Protein 4YME (pdb70)

Nearest PDB structures (foldseek):
  4yme-assembly1_A  TM=1.004E+00  e=1.036E-30  Caulobacter vibrioides CB15
  4urs-assembly1_A  TM=9.314E-01  e=4.451E-15  Thermotoga maritima
  4urq-assembly1_Z  TM=9.044E-01  e=1.896E-12  Thermotoga maritima
  7e6g-assembly1_B  TM=8.747E-01  e=1.556E-12  Pseudomonas aeruginosa
  6zxc-assembly2_D  TM=8.653E-01  e=1.121E-11  Leptospira biflexa serovar Patoc strain 'Patoc 1 (Paris)'

CATH classification: 3.30.70.270

Secondary structure (DSSP, 8-state):
--B-TTTSSB-HHHH--HHHHHHHHHHH--EEEEEEEEETTHHHHHHHH-HHHHHHHHHHHHHHHHHH--TTSEEEEEETTEEEEEEEE-S-HHHHHHHHHHHHH---S-EEETTEEE--EEEEEEETTTT-SSTTT------HHHHHHH-

Solvent-accessible surface area: 7614 Å² total

Sequence (151 aa):
AEHDGLTGLLNRNNSLQRRLAAAIDRVEASGESSLAVICCIDLDHFKEEANDQQHGHLAGDALLVETARRLQSAVQAPSFAARLGGDEEFIVVQIAGGDQPAVAAELAGRLIEELAAPVVPFDGQELAGSSLGVSSLYPDDGRTAEALANNADALYRRAKEESG

Radius of gyration: 15.35 Å; Cα contacts (8 Å, |Δi|>4): 273; chains: 1; bounding box: 29×48×30 Å

InterPro domains:
  IPR000014 PAS domain [PF13188] (254-312)
  IPR000014 PAS domain [SM00091] (254-320)
  IPR000014 PAS domain [TIGR00229] (257-367)
  IPR000014 PAS domain [cd00130] (263-358)
  IPR000160 GGDEF domain [PF00990] (372-528)
  IPR000160 GGDEF domain [PS50887] (402-536)
  IPR000160 GGDEF domain [SM00267] (361-534)
  IPR000160 GGDEF domain [TIGR00254] (371-532)
  IPR000160 GGDEF domain [cd01949] (374-532)
  IPR001633 EAL domain [PF00563] (550-781)
  IPR001633 EAL domain [PS50883] (545-795)
  IPR001633 EAL domain [SM00052] (544-786)
  IPR001633 EAL domain [cd01948] (550-786)
  IPR005330 MHYT domain [PF03707] (65-123)
  IPR005330 MHYT domain [PF03707] (127-185)
  IPR005330 MHYT domain [PS50924] (19-206)
  IPR029787 Nucleotide cyclase [SSF55073] (377-535)
  IPR035919 EAL domain superfamily [G3DSA:3.20.20.450] (544-797)
  IPR035919 EAL domain superfamily [SSF141868] (550-791)
  IPR035965 PAS domain superfamily [SSF55785] (254-340)

B-factor: mean 26.81, std 10.65, range [13.57, 74.79]

Foldseek 3Di:
DQADVLARFGEPVNLLLLQVVLVVCVVVVWWKKKKKKFFPCLVVQCVPPNPVRSSQLQNVLSVVCVVQADPPKGKYDHDRRIIMIMDTGHDDRVVVVVVVVVVSQCSQDWGDDPNDTDGTMFMFMDIPPVQHSHSVSSVSRVVRVVRVVVD

Structure (mmCIF, N/CA/C/O backbone):
data_4YME
#
_entry.id   4YME
#
_cell.length_a   37.429
_cell.length_b   49.416
_cell.length_c   82.905
_cell.angle_alpha   90.000
_cell.angle_beta   90.000
_cell.angle_gamma   90.000
#
_symmetry.space_group_name_H-M   'P 21 21 21'
#
loop_
_entity.id
_entity.type
_entity.pdbx_description
1 polymer 'sensory box/GGDEF family protein'
2 water water
#
loop_
_atom_site.group_PDB
_atom_site.id
_atom_site.type_symbol
_atom_site.label_atom_id
_atom_site.label_alt_id
_atom_site.label_comp_id
_atom_site.label_asym_id
_atom_site.label_entity_id
_atom_site.label_seq_id
_atom_site.pdbx_PDB_ins_code
_atom_site.Cartn_x
_atom_site.Cartn_y
_atom_site.Cartn_z
_atom_site.occupancy
_atom_site.B_iso_or_equiv
_atom_site.auth_seq_id
_atom_site.auth_comp_id
_atom_site.auth_asym_id
_atom_site.auth_atom_id
_atom_site.pdbx_PDB_model_num
ATOM 1 N N . ALA A 1 2 ? 7.268 12.476 20.966 1.00 40.37 372 ALA A N 1
ATOM 2 C CA . ALA A 1 2 ? 6.627 13.544 20.129 1.00 37.36 372 ALA A CA 1
ATOM 3 C C . ALA A 1 2 ? 7.638 14.527 19.532 1.00 31.59 372 ALA A C 1
ATOM 4 O O . ALA A 1 2 ? 7.402 15.066 18.440 1.00 33.37 372 ALA A O 1
ATOM 6 N N . GLU A 1 3 ? 8.668 14.883 20.290 1.00 28.80 373 GLU A N 1
ATOM 7 C CA . GLU A 1 3 ? 9.630 15.883 19.779 1.00 27.96 373 GLU A CA 1
ATOM 8 C C . GLU A 1 3 ? 10.955 15.313 19.414 1.00 23.13 373 GLU A C 1
ATOM 9 O O . GLU A 1 3 ? 11.739 16.017 18.822 1.00 25.00 373 GLU A O 1
ATOM 15 N N . HIS A 1 4 ? 11.184 14.033 19.694 1.00 21.04 374 HIS A N 1
ATOM 16 C CA . HIS A 1 4 ? 12.431 13.385 19.304 1.00 19.99 374 HIS A CA 1
ATOM 17 C C . HIS A 1 4 ? 12.248 12.255 18.328 1.00 18.76 374 HIS A C 1
ATOM 18 O O . HIS A 1 4 ? 11.287 11.534 18.365 1.00 20.76 374 HIS A O 1
ATOM 25 N N . ASP A 1 5 ? 13.246 12.074 17.491 1.00 16.24 375 ASP A N 1
ATOM 26 C CA . ASP A 1 5 ? 13.376 10.901 16.656 1.00 16.28 375 ASP A CA 1
ATOM 27 C C . ASP A 1 5 ? 13.673 9.750 17.592 1.00 17.09 375 ASP A C 1
ATOM 28 O O . ASP A 1 5 ? 14.695 9.744 18.296 1.00 17.87 375 ASP A O 1
ATOM 33 N N . GLY A 1 6 ? 12.813 8.745 17.570 1.00 18.20 376 GLY A N 1
ATOM 34 C CA . GLY A 1 6 ? 13.011 7.595 18.490 1.00 18.40 376 GLY A CA 1
ATOM 35 C C . GLY A 1 6 ? 14.325 6.878 18.278 1.00 17.37 376 GLY A C 1
ATOM 36 O O . GLY A 1 6 ? 15.026 6.495 19.235 1.00 17.44 376 GLY A O 1
ATOM 37 N N . LEU A 1 7 ? 14.682 6.615 17.009 1.00 17.11 377 LEU A N 1
ATOM 38 C CA . LEU A 1 7 ? 15.850 5.835 16.751 1.00 16.75 377 LEU A CA 1
ATOM 39 C C . LEU A 1 7 ? 17.096 6.496 17.306 1.00 16.25 377 LEU A C 1
ATOM 40 O O . LEU A 1 7 ? 17.888 5.818 17.890 1.00 16.41 377 LEU A O 1
ATOM 45 N N . THR A 1 8 ? 17.240 7.807 17.159 1.00 15.84 378 THR A N 1
ATOM 46 C CA . THR A 1 8 ? 18.504 8.505 17.425 1.00 15.42 378 THR A CA 1
ATOM 47 C C . THR A 1 8 ? 18.481 9.524 18.582 1.00 15.09 378 THR A C 1
ATOM 48 O O . THR A 1 8 ? 19.521 9.823 19.142 1.00 17.05 378 THR A O 1
ATOM 52 N N . GLY A 1 9 ? 17.305 9.961 19.009 1.00 15.23 379 GLY A N 1
ATOM 53 C CA . GLY A 1 9 ? 17.235 10.998 20.014 1.00 15.73 379 GLY A CA 1
ATOM 54 C C . GLY A 1 9 ? 17.465 12.426 19.555 1.00 15.13 379 GLY A C 1
ATOM 55 O O . GLY A 1 9 ? 17.404 13.372 20.373 1.00 16.12 379 GLY A O 1
ATOM 56 N N . LEU A 1 10 ? 17.730 12.603 18.274 1.00 14.57 380 LEU A N 1
ATOM 57 C CA . LEU A 1 10 ? 17.755 13.953 17.695 1.00 14.55 380 LEU A CA 1
ATOM 58 C C . LEU A 1 10 ? 16.322 14.449 17.582 1.00 14.69 380 LEU A C 1
ATOM 59 O O . LEU A 1 10 ? 15.370 13.770 17.913 1.00 15.80 380 LEU A O 1
ATOM 64 N N . LEU A 1 11 ? 16.166 15.709 17.166 1.00 14.80 381 LEU A N 1
ATOM 65 C CA . LEU A 1 11 ? 14.859 16.195 16.873 1.00 15.07 381 LEU A CA 1
ATOM 66 C C . LEU A 1 11 ? 14.245 15.430 15.706 1.00 15.67 381 LEU A C 1
ATOM 67 O O . LEU A 1 11 ? 14.951 14.815 14.901 1.00 16.35 381 LEU A O 1
ATOM 72 N N . ASN A 1 12 ? 12.930 15.447 15.625 1.00 16.80 382 ASN A N 1
ATOM 73 C CA . ASN A 1 12 ? 12.239 14.916 14.466 1.00 18.27 382 ASN A CA 1
ATOM 74 C C . ASN A 1 12 ? 11.800 16.061 13.535 1.00 18.15 382 ASN A C 1
ATOM 75 O O . ASN A 1 12 ? 12.095 17.229 13.769 1.00 18.52 382 ASN A O 1
ATOM 80 N N . ARG A 1 13 ? 11.166 15.714 12.418 1.00 19.54 383 ARG A N 1
ATOM 81 C CA . ARG A 1 13 ? 10.710 16.731 11.458 1.00 22.52 383 ARG A CA 1
ATOM 82 C C . ARG A 1 13 ? 9.853 17.815 12.109 1.00 22.42 383 ARG A C 1
ATOM 83 O O . ARG A 1 13 ? 10.044 19.021 11.791 1.00 21.80 383 ARG A O 1
ATOM 91 N N . ASN A 1 14 ? 8.889 17.400 12.942 1.00 23.92 384 ASN A N 1
ATOM 92 C CA A ASN A 1 14 ? 7.944 18.319 13.659 0.50 25.66 384 ASN A CA 1
ATOM 93 C CA B ASN A 1 14 ? 7.973 18.375 13.533 0.50 25.64 384 ASN A CA 1
ATOM 94 C C . ASN A 1 14 ? 8.710 19.346 14.465 1.00 24.81 384 ASN A C 1
ATOM 95 O O . ASN A 1 14 ? 8.496 20.572 14.358 1.00 22.62 384 ASN A O 1
ATOM 104 N N . SER A 1 15 ? 9.591 18.850 15.343 1.00 22.94 385 SER A N 1
ATOM 105 C CA . SER A 1 15 ? 10.287 19.763 16.267 1.00 21.08 385 SER A CA 1
ATOM 106 C C . SER A 1 15 ? 11.333 20.573 15.541 1.00 19.14 385 SER A C 1
ATOM 107 O O . SER A 1 15 ? 11.515 21.721 15.856 1.00 18.95 385 SER A O 1
ATOM 110 N N . LEU A 1 16 ? 11.956 20.017 14.508 1.00 18.68 386 LEU A N 1
ATOM 111 C CA . LEU A 1 16 ? 12.821 20.809 13.657 1.00 18.52 386 LEU A CA 1
ATOM 112 C C . LEU A 1 16 ? 12.124 22.027 13.069 1.00 17.45 386 LEU A C 1
ATOM 113 O O . LEU A 1 16 ? 12.606 23.164 13.143 1.00 16.09 386 LEU A O 1
ATOM 118 N N . GLN A 1 17 ? 10.970 21.786 12.465 1.00 19.22 387 GLN A N 1
ATOM 119 C CA . GLN A 1 17 ? 10.252 22.885 11.802 1.00 21.21 387 GLN A CA 1
ATOM 120 C C . GLN A 1 17 ? 9.873 23.950 12.837 1.00 20.12 387 GLN A C 1
ATOM 121 O O . GLN A 1 17 ? 10.035 25.157 12.582 1.00 19.80 387 GLN A O 1
ATOM 135 N N . ARG A 1 19 ? 11.299 24.671 15.802 1.00 18.85 389 ARG A N 1
ATOM 136 C CA A ARG A 1 19 ? 12.480 25.353 16.327 0.50 18.43 389 ARG A CA 1
ATOM 137 C CA B ARG A 1 19 ? 12.481 25.356 16.318 0.50 18.96 389 ARG A CA 1
ATOM 138 C C . ARG A 1 19 ? 13.145 26.241 15.268 1.00 16.83 389 ARG A C 1
ATOM 139 O O . ARG A 1 19 ? 13.647 27.303 15.593 1.00 16.60 389 ARG A O 1
ATOM 154 N N . LEU A 1 20 ? 13.091 25.817 14.004 1.00 16.20 390 LEU A N 1
ATOM 155 C CA . LEU A 1 20 ? 13.638 26.621 12.896 1.00 16.03 390 LEU A CA 1
ATOM 156 C C . LEU A 1 20 ? 12.793 27.880 12.706 1.00 15.62 390 LEU A C 1
ATOM 157 O O . LEU A 1 20 ? 13.306 28.973 12.548 1.00 16.87 390 LEU A O 1
ATOM 162 N N . ALA A 1 21 ? 11.462 27.725 12.764 1.00 16.18 391 ALA A N 1
ATOM 163 C CA . ALA A 1 21 ? 10.592 28.912 12.638 1.00 17.16 391 ALA A CA 1
ATOM 164 C C . ALA A 1 21 ? 10.885 29.902 13.762 1.00 16.13 391 ALA A C 1
ATOM 165 O O . ALA A 1 21 ? 10.958 31.136 13.506 1.00 17.45 391 ALA A O 1
ATOM 167 N N . ALA A 1 22 ? 11.064 29.388 14.980 1.00 16.39 392 ALA A N 1
ATOM 168 C CA . ALA A 1 22 ? 11.363 30.290 16.131 1.00 17.05 392 ALA A CA 1
ATOM 169 C C . ALA A 1 22 ? 12.725 30.958 15.957 1.00 16.53 392 ALA A C 1
ATOM 170 O O . ALA A 1 22 ? 12.916 32.138 16.287 1.00 17.48 392 ALA A O 1
ATOM 172 N N . ALA A 1 23 ? 13.691 30.210 15.421 1.00 16.30 393 ALA A N 1
ATOM 173 C CA . ALA A 1 23 ? 15.048 30.715 15.205 1.00 16.24 393 ALA A CA 1
ATOM 174 C C . ALA A 1 23 ? 15.034 31.864 14.215 1.00 16.99 393 ALA A C 1
ATOM 175 O O . ALA A 1 23 ? 15.784 32.817 14.383 1.00 16.98 393 ALA A O 1
ATOM 177 N N . ILE A 1 24 ? 14.204 31.787 13.181 1.00 17.41 394 ILE A N 1
ATOM 178 C CA . ILE A 1 24 ? 14.097 32.879 12.221 1.00 18.14 394 ILE A CA 1
ATOM 179 C C . ILE A 1 24 ? 13.697 34.171 12.959 1.00 18.44 394 ILE A C 1
ATOM 180 O O . ILE A 1 24 ? 14.278 35.220 12.733 1.00 19.29 394 ILE A O 1
ATOM 185 N N . ASP A 1 25 ? 12.677 34.092 13.822 1.00 18.68 395 ASP A N 1
ATOM 186 C CA . ASP A 1 25 ? 12.257 35.283 14.554 1.00 19.43 395 ASP A CA 1
ATOM 187 C C . ASP A 1 25 ? 13.392 35.812 15.457 1.00 18.33 395 ASP A C 1
ATOM 188 O O . ASP A 1 25 ? 13.581 37.022 15.579 1.00 19.08 395 ASP A O 1
ATOM 193 N N . ARG A 1 26 ? 14.115 34.903 16.101 1.00 17.58 396 ARG A N 1
ATOM 194 C CA . ARG A 1 26 ? 15.244 35.281 16.920 1.00 16.77 396 ARG A CA 1
ATOM 195 C C . ARG A 1 26 ? 16.317 36.069 16.146 1.00 17.36 396 ARG A C 1
ATOM 196 O O . ARG A 1 26 ? 16.729 37.163 16.563 1.00 17.39 396 ARG A O 1
ATOM 204 N N . VAL A 1 27 ? 16.708 35.550 14.989 1.00 17.67 397 VAL A N 1
ATOM 205 C CA . VAL A 1 27 ? 17.836 36.119 14.299 1.00 18.45 397 VAL A CA 1
ATOM 206 C C . VAL A 1 27 ? 17.398 37.391 13.546 1.00 18.78 397 VAL A C 1
ATOM 207 O O . VAL A 1 27 ? 18.197 38.289 13.350 1.00 19.43 397 VAL A O 1
ATOM 211 N N . GLU A 1 28 ? 16.141 37.458 13.123 1.00 20.29 398 GLU A N 1
ATOM 212 C CA . GLU A 1 28 ? 15.645 38.671 12.468 1.00 23.25 398 GLU A CA 1
ATOM 213 C C . GLU A 1 28 ? 15.809 39.848 13.443 1.00 23.46 398 GLU A C 1
ATOM 214 O O . GLU A 1 28 ? 16.206 40.958 13.020 1.00 25.17 398 GLU A O 1
ATOM 220 N N . ALA A 1 29 ? 15.561 39.603 14.742 1.00 23.07 399 ALA A N 1
ATOM 221 C CA . ALA A 1 29 ? 15.727 40.624 15.791 1.00 24.27 399 ALA A CA 1
ATOM 222 C C . ALA A 1 29 ? 17.158 40.810 16.238 1.00 23.99 399 ALA A C 1
ATOM 223 O O . ALA A 1 29 ? 17.565 41.947 16.570 1.00 27.23 399 ALA A O 1
ATOM 225 N N . SER A 1 30 ? 17.919 39.729 16.401 1.00 20.88 400 SER A N 1
ATOM 226 C CA . SER A 1 30 ? 19.240 39.791 16.987 1.00 20.96 400 SER A CA 1
ATOM 227 C C . SER A 1 30 ? 20.335 40.133 16.012 1.00 21.02 400 SER A C 1
ATOM 228 O O . SER A 1 30 ? 21.380 40.608 16.421 1.00 23.58 400 SER A O 1
ATOM 231 N N . GLY A 1 31 ? 20.156 39.775 14.733 1.00 21.26 401 GLY A N 1
ATOM 232 C CA . GLY A 1 31 ? 21.231 39.945 13.741 1.00 22.04 401 GLY A CA 1
ATOM 233 C C . GLY A 1 31 ? 22.224 38.802 13.659 1.00 22.43 401 GLY A C 1
ATOM 234 O O . GLY A 1 31 ? 23.198 38.854 12.889 1.00 22.73 401 GLY A O 1
ATOM 235 N N . GLU A 1 32 ? 21.967 37.736 14.422 1.00 20.19 402 GLU A N 1
ATOM 236 C CA . GLU A 1 32 ? 22.752 36.502 14.290 1.00 19.49 402 GLU A CA 1
ATOM 237 C C . GLU A 1 32 ? 22.550 35.865 12.901 1.00 19.49 402 GLU A C 1
ATOM 238 O O . GLU A 1 32 ? 21.578 36.156 12.237 1.00 20.29 402 GLU A O 1
ATOM 244 N N . SER A 1 33 ? 23.514 35.035 12.549 1.00 20.12 403 SER A N 1
ATOM 245 C CA A SER A 1 33 ? 23.379 34.276 11.305 0.70 20.62 403 SER A CA 1
ATOM 246 C CA B SER A 1 33 ? 23.502 34.215 11.340 0.30 19.67 403 SER A CA 1
ATOM 247 C C . SER A 1 33 ? 22.638 32.971 11.555 1.00 19.56 403 SER A C 1
ATOM 248 O O . SER A 1 33 ? 22.719 32.391 12.639 1.00 19.09 403 SER A O 1
ATOM 253 N N . LEU A 1 34 ? 21.896 32.560 10.548 1.00 18.85 404 LEU A N 1
ATOM 254 C CA . LEU A 1 34 ? 21.139 31.325 10.582 1.00 17.94 404 LEU A CA 1
ATOM 255 C C . LEU A 1 34 ? 21.353 30.574 9.268 1.00 16.71 404 LEU A C 1
ATOM 256 O O . LEU A 1 34 ? 21.150 31.142 8.192 1.00 17.31 404 LEU A O 1
ATOM 261 N N . ALA A 1 35 ? 21.744 29.318 9.381 1.00 16.79 405 ALA A N 1
ATOM 262 C CA . ALA A 1 35 ? 21.994 28.419 8.226 1.00 16.12 405 ALA A CA 1
ATOM 263 C C . ALA A 1 35 ? 21.343 27.081 8.456 1.00 15.63 405 ALA A C 1
ATOM 264 O O . ALA A 1 35 ? 21.238 26.620 9.630 1.00 15.88 405 ALA A O 1
ATOM 266 N N . VAL A 1 36 ? 20.888 26.466 7.379 1.00 15.34 406 VAL A N 1
ATOM 267 C CA . VAL A 1 36 ? 20.296 25.122 7.419 1.00 15.39 406 VAL A CA 1
ATOM 268 C C . VAL A 1 36 ? 21.155 24.236 6.559 1.00 15.44 406 VAL A C 1
ATOM 269 O O . VAL A 1 36 ? 21.353 24.517 5.376 1.00 15.89 406 VAL A O 1
ATOM 273 N N . ILE A 1 37 ? 21.572 23.117 7.127 1.00 15.48 407 ILE A N 1
ATOM 274 C CA . ILE A 1 37 ? 22.465 22.175 6.511 1.00 15.82 407 ILE A CA 1
ATOM 275 C C . ILE A 1 37 ? 21.772 20.853 6.397 1.00 16.17 407 ILE A C 1
ATOM 276 O O . ILE A 1 37 ? 21.422 20.262 7.421 1.00 16.15 407 ILE A O 1
ATOM 281 N N . CYS A 1 38 ? 21.576 20.380 5.179 1.00 16.27 408 CYS A N 1
ATOM 282 C CA A CYS A 1 38 ? 20.999 19.070 4.927 0.50 17.70 408 CYS A CA 1
ATOM 283 C CA B CYS A 1 38 ? 21.021 19.045 4.931 0.50 17.32 408 CYS A CA 1
ATOM 284 C C . CYS A 1 38 ? 22.108 18.062 4.619 1.00 17.35 408 CYS A C 1
ATOM 285 O O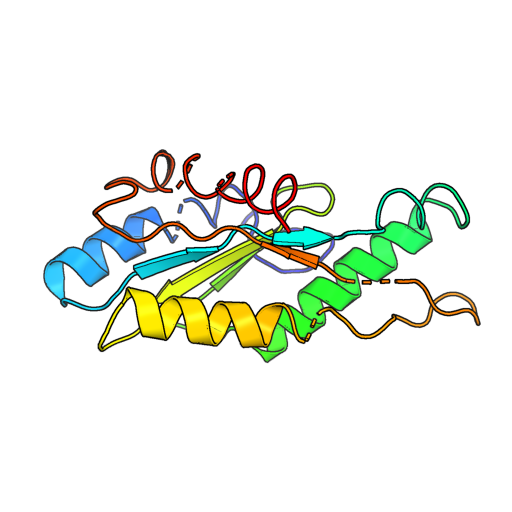 . CYS A 1 38 ? 22.985 18.338 3.810 1.00 18.31 408 CYS A O 1
ATOM 290 N N . ILE A 1 39 ? 22.063 16.901 5.268 1.00 15.65 409 ILE A N 1
ATOM 291 C CA . ILE A 1 39 ? 23.155 15.941 5.230 1.00 17.23 409 ILE A CA 1
ATOM 292 C C . ILE A 1 39 ? 22.625 14.579 4.893 1.00 17.79 409 ILE A C 1
ATOM 293 O O . ILE A 1 39 ? 21.556 14.201 5.378 1.00 17.22 409 ILE A O 1
ATOM 298 N N . ASP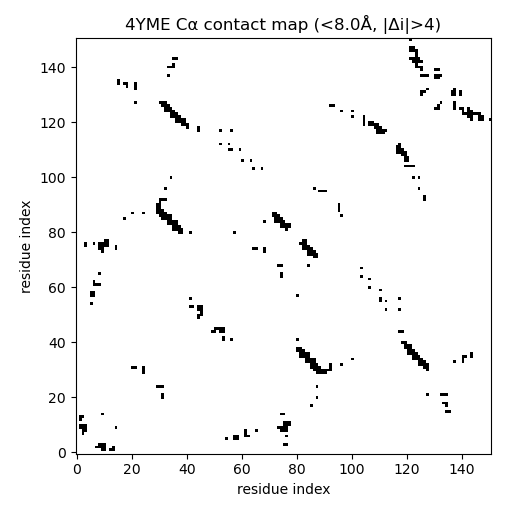 A 1 40 ? 23.331 13.834 4.049 1.00 18.15 410 ASP A N 1
ATOM 299 C CA . ASP A 1 40 ? 22.953 12.441 3.895 1.00 20.28 410 ASP A CA 1
ATOM 300 C C . ASP A 1 40 ? 24.174 11.577 3.825 1.00 19.29 410 ASP A C 1
ATOM 301 O O . ASP A 1 40 ? 25.266 12.096 3.750 1.00 21.35 410 ASP A O 1
ATOM 306 N N . LEU A 1 41 ? 23.995 10.281 3.993 1.00 17.81 411 LEU A N 1
ATOM 307 C CA . LEU A 1 41 ? 25.117 9.361 4.104 1.00 18.27 411 LEU A CA 1
ATOM 308 C C . LEU A 1 41 ? 25.380 8.689 2.750 1.00 19.23 411 LEU A C 1
ATOM 309 O O . LEU A 1 41 ? 24.471 8.191 2.091 1.00 21.92 411 LEU A O 1
ATOM 314 N N . ASP A 1 42 ? 26.654 8.601 2.409 1.00 19.51 412 ASP A N 1
ATOM 315 C CA . ASP A 1 42 ? 27.058 8.105 1.076 1.00 20.71 412 ASP A CA 1
ATOM 316 C C . ASP A 1 42 ? 26.798 6.625 0.903 1.00 20.43 412 ASP A C 1
ATOM 317 O O . ASP A 1 42 ? 26.531 6.164 -0.231 1.00 21.32 412 ASP A O 1
ATOM 322 N N . HIS A 1 43 ? 26.869 5.852 1.982 1.00 19.96 413 HIS A N 1
ATOM 323 C CA . HIS A 1 43 ? 26.842 4.376 1.858 1.00 19.99 413 HIS A CA 1
ATOM 324 C C . HIS A 1 43 ? 25.848 3.693 2.779 1.00 20.09 413 HIS A C 1
ATOM 325 O O . HIS A 1 43 ? 26.003 2.530 3.169 1.00 19.59 413 HIS A O 1
ATOM 332 N N . PHE A 1 44 ? 24.758 4.372 3.064 1.00 19.97 414 PHE A N 1
ATOM 333 C CA . PHE A 1 44 ? 23.655 3.811 3.833 1.00 19.82 414 PHE A CA 1
ATOM 334 C C . PHE A 1 44 ? 22.952 2.661 3.135 1.00 20.88 414 PHE A C 1
ATOM 335 O O . PHE A 1 44 ? 22.775 1.607 3.715 1.00 20.16 414 PHE A O 1
ATOM 343 N N . LYS A 1 45 ? 22.676 2.845 1.842 1.00 22.76 415 LYS A N 1
ATOM 344 C CA . LYS A 1 45 ? 21.996 1.777 1.072 1.00 25.50 415 LYS A CA 1
ATOM 345 C C . LYS A 1 45 ? 22.861 0.528 1.017 1.00 24.58 415 LYS A C 1
ATOM 346 O O . LYS A 1 45 ? 22.383 -0.556 1.266 1.00 23.98 415 LYS A O 1
ATOM 352 N N . GLU A 1 46 ? 24.141 0.713 0.748 1.00 25.42 416 GLU A N 1
ATOM 353 C CA A GLU A 1 46 ? 25.029 -0.427 0.652 0.50 25.34 416 GLU A CA 1
ATOM 354 C CA B GLU A 1 46 ? 25.123 -0.378 0.689 0.50 26.51 416 GLU A CA 1
ATOM 355 C C . GLU A 1 46 ? 25.159 -1.140 2.011 1.00 25.54 416 GLU A C 1
ATOM 356 O O . GLU A 1 46 ? 25.220 -2.364 2.064 1.00 25.97 416 GLU A O 1
ATOM 367 N N . ALA A 1 47 ? 25.151 -0.417 3.136 1.00 22.38 417 ALA A N 1
ATOM 368 C CA . ALA A 1 47 ? 25.176 -1.086 4.466 1.00 23.04 417 ALA A CA 1
ATOM 369 C C . ALA A 1 47 ? 23.950 -1.964 4.664 1.00 24.09 417 ALA A C 1
ATOM 370 O O . ALA A 1 47 ? 24.017 -3.124 5.086 1.00 25.47 417 ALA A O 1
ATOM 372 N N . ASN A 1 48 ? 22.795 -1.429 4.304 1.00 23.88 418 ASN A N 1
ATOM 373 C CA . ASN A 1 48 ? 21.576 -2.211 4.413 1.00 24.74 418 ASN A CA 1
ATOM 374 C C . ASN A 1 48 ? 21.571 -3.438 3.467 1.00 25.77 418 ASN A C 1
ATOM 375 O O . ASN A 1 48 ? 21.181 -4.523 3.870 1.00 27.09 418 ASN A O 1
ATOM 380 N N . ASP A 1 49 ? 22.042 -3.203 2.251 1.00 27.18 419 ASP A N 1
ATOM 381 C CA . ASP A 1 49 ? 22.087 -4.244 1.202 1.00 30.51 419 ASP A CA 1
ATOM 382 C C . ASP A 1 49 ? 23.006 -5.368 1.560 1.00 33.55 419 ASP A C 1
ATOM 383 O O . ASP A 1 49 ? 22.655 -6.560 1.349 1.00 33.76 419 ASP A O 1
ATOM 388 N N . GLN A 1 50 ? 24.175 -5.019 2.084 1.00 33.22 420 GLN A N 1
ATOM 389 C CA A GLN A 1 50 ? 25.267 -5.984 2.300 0.50 36.37 420 GLN A CA 1
ATOM 390 C CA B GLN A 1 50 ? 25.238 -5.977 2.256 0.50 35.63 420 GLN A CA 1
ATOM 391 C C . GLN A 1 50 ? 25.201 -6.632 3.655 1.00 38.77 420 GLN A C 1
ATOM 392 O O . GLN A 1 50 ? 25.536 -7.811 3.789 1.00 41.69 420 GLN A O 1
ATOM 403 N N . HIS A 1 51 ? 24.706 -5.904 4.674 1.00 39.88 421 HIS A N 1
ATOM 404 C CA . HIS A 1 51 ? 24.690 -6.388 6.065 1.00 41.19 421 HIS A CA 1
ATOM 405 C C . HIS A 1 51 ? 23.351 -6.318 6.809 1.00 41.24 421 HIS A C 1
ATOM 406 O O . HIS A 1 51 ? 23.361 -6.515 8.021 1.00 46.20 421 HIS A O 1
ATOM 413 N N . GLY A 1 52 ? 22.233 -6.039 6.122 1.00 37.62 422 GLY A N 1
ATOM 414 C CA . GLY A 1 52 ? 20.887 -6.001 6.703 1.00 35.26 422 GLY A CA 1
ATOM 415 C C . GLY A 1 52 ? 20.525 -4.645 7.354 1.00 33.10 422 GLY A C 1
ATOM 416 O O . GLY A 1 52 ? 21.423 -3.828 7.595 1.00 31.34 422 GLY A O 1
ATOM 417 N N . HIS A 1 53 ? 19.244 -4.470 7.685 1.00 33.21 423 HIS A N 1
ATOM 418 C CA . HIS A 1 53 ? 18.676 -3.205 8.204 1.00 33.79 423 HIS A CA 1
ATOM 419 C C . HIS A 1 53 ? 19.342 -2.695 9.496 1.00 28.72 423 HIS A C 1
ATOM 420 O O . HIS A 1 53 ? 19.474 -1.463 9.688 1.00 25.16 423 HIS A O 1
ATOM 427 N N . LEU A 1 54 ? 19.788 -3.602 10.349 1.00 26.96 424 LEU A N 1
ATOM 428 C CA . LEU A 1 54 ? 20.451 -3.256 11.601 1.00 25.23 424 LEU A CA 1
ATOM 429 C C . LEU A 1 54 ? 21.800 -2.557 11.343 1.00 22.98 424 LEU A C 1
ATOM 430 O O . LEU A 1 54 ? 22.254 -1.754 12.177 1.00 21.89 424 LEU A O 1
ATOM 435 N N . ALA A 1 55 ? 22.418 -2.811 10.191 1.00 22.31 425 ALA A N 1
ATOM 436 C CA . ALA A 1 55 ? 23.672 -2.114 9.844 1.00 21.74 425 ALA A CA 1
ATOM 437 C C . ALA A 1 55 ? 23.388 -0.647 9.518 1.00 20.98 425 ALA A C 1
ATOM 438 O O . ALA A 1 55 ? 24.114 0.248 9.992 1.00 19.43 425 ALA A O 1
ATOM 440 N N . GLY A 1 56 ? 22.410 -0.423 8.677 1.00 20.32 426 GLY A N 1
ATOM 441 C CA . GLY A 1 56 ? 22.026 0.975 8.376 1.00 20.06 426 GLY A CA 1
ATOM 442 C C . GLY A 1 56 ? 21.614 1.697 9.646 1.00 20.59 426 GLY A C 1
ATOM 443 O O . GLY A 1 56 ? 22.011 2.867 9.865 1.00 19.46 426 GLY A O 1
ATOM 444 N N . ASP A 1 57 ? 20.910 1.027 10.542 1.00 20.32 427 ASP A N 1
ATOM 445 C CA . ASP A 1 57 ? 20.546 1.644 11.832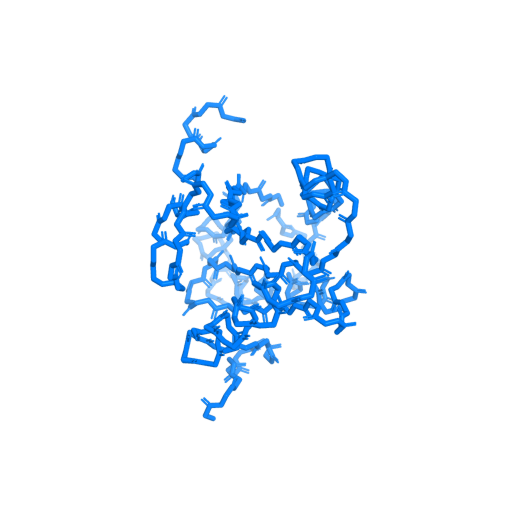 1.00 20.81 427 ASP A CA 1
ATOM 446 C C . ASP A 1 57 ? 21.750 2.062 12.662 1.00 20.04 427 ASP A C 1
ATOM 447 O O . ASP A 1 57 ? 21.758 3.131 13.273 1.00 17.72 427 ASP A O 1
ATOM 452 N N . ALA A 1 58 ? 22.779 1.235 12.674 1.00 18.23 428 ALA A N 1
ATOM 453 C CA . ALA A 1 58 ? 23.996 1.502 13.396 1.00 18.15 428 ALA A CA 1
ATOM 454 C C . ALA A 1 58 ? 24.622 2.788 12.809 1.00 17.29 428 ALA A C 1
ATOM 455 O O . ALA A 1 58 ? 25.152 3.584 13.575 1.00 17.12 428 ALA A O 1
ATOM 457 N N . LEU A 1 59 ? 24.548 2.952 11.484 1.00 16.82 429 LEU A N 1
ATOM 458 C CA . LEU A 1 59 ? 25.065 4.171 10.844 1.00 17.07 429 LEU A CA 1
ATOM 459 C C . LEU A 1 59 ? 24.325 5.373 11.365 1.00 15.85 429 LEU A C 1
ATOM 460 O O . LEU A 1 59 ? 24.936 6.420 11.627 1.00 16.20 429 LEU A O 1
ATOM 465 N N . LEU A 1 60 ? 22.998 5.224 11.436 1.00 15.63 430 LEU A N 1
ATOM 466 C CA . LEU A 1 60 ? 22.159 6.363 11.890 1.00 15.32 430 LEU A CA 1
ATOM 467 C C . LEU A 1 60 ? 22.462 6.757 13.318 1.00 14.93 430 LEU A C 1
ATOM 468 O O . LEU A 1 60 ? 22.571 7.934 13.655 1.00 14.13 430 LEU A O 1
ATOM 473 N N . VAL A 1 61 ? 22.591 5.765 14.188 1.00 15.68 431 VAL A N 1
ATOM 474 C CA . VAL A 1 61 ? 22.857 5.975 15.612 1.00 15.67 431 VAL A CA 1
ATOM 475 C C . VAL A 1 61 ? 24.207 6.618 15.817 1.00 15.30 431 VAL A C 1
ATOM 476 O O . VAL A 1 61 ? 24.354 7.562 16.590 1.00 14.94 431 VAL A O 1
ATOM 480 N N . GLU A 1 62 ? 25.198 6.170 15.059 1.00 15.23 432 GLU A N 1
ATOM 481 C CA . GLU A 1 62 ? 26.529 6.752 15.229 1.00 16.03 432 GLU A CA 1
ATOM 482 C C . GLU A 1 62 ? 26.564 8.176 14.636 1.00 15.26 432 GLU A C 1
ATOM 483 O O . GLU A 1 62 ? 27.199 9.045 15.203 1.00 15.24 432 GLU A O 1
ATOM 489 N N . THR A 1 63 ? 25.888 8.409 13.517 1.00 14.72 433 THR A N 1
ATOM 490 C CA . THR A 1 63 ? 25.816 9.770 12.939 1.00 15.03 433 THR A CA 1
ATOM 491 C C . THR A 1 63 ? 25.244 10.698 13.979 1.00 14.97 433 THR A C 1
ATOM 492 O O . THR A 1 63 ? 25.749 11.779 14.186 1.00 15.46 433 THR A O 1
ATOM 496 N N . ALA A 1 64 ? 24.141 10.277 14.613 1.00 14.46 434 ALA A N 1
ATOM 497 C CA . ALA A 1 64 ? 23.500 11.102 15.620 1.00 14.21 434 ALA A CA 1
ATOM 498 C C . ALA A 1 64 ? 24.388 11.366 16.804 1.00 15.10 434 ALA A C 1
ATOM 499 O O . ALA A 1 64 ? 24.402 12.479 17.319 1.00 16.00 434 ALA A O 1
ATOM 501 N N . ARG A 1 65 ? 25.096 10.345 17.263 1.00 15.58 435 ARG A N 1
ATOM 502 C CA . ARG A 1 65 ? 26.046 10.539 18.361 1.00 17.13 435 ARG A CA 1
ATOM 503 C C . ARG A 1 65 ? 27.107 11.588 18.025 1.00 16.88 435 ARG A C 1
ATOM 504 O O . ARG A 1 65 ? 27.370 12.492 18.829 1.00 17.66 435 ARG A O 1
ATOM 512 N N . ARG A 1 66 ? 27.668 11.513 16.807 1.00 16.16 436 ARG A N 1
ATOM 513 C CA . ARG A 1 66 ? 28.639 12.470 16.329 1.00 16.90 436 ARG A CA 1
ATOM 514 C C . ARG A 1 66 ? 28.036 13.872 16.237 1.00 17.97 436 ARG A C 1
ATOM 515 O O . ARG A 1 66 ? 28.614 14.870 16.699 1.00 18.35 436 ARG A O 1
ATOM 523 N N . LEU A 1 67 ? 26.826 13.954 15.720 1.00 17.25 437 LEU A N 1
ATOM 524 C CA . LEU A 1 67 ? 26.148 15.298 15.620 1.00 18.47 437 LEU A CA 1
ATOM 525 C C . LEU A 1 67 ? 25.872 15.867 17.016 1.00 18.79 437 LEU A C 1
ATOM 526 O O . LEU A 1 67 ? 26.116 17.078 17.213 1.00 20.24 437 LEU A O 1
ATOM 531 N N . GLN A 1 68 ? 25.421 15.051 17.968 1.00 19.14 438 GLN A N 1
ATOM 532 C CA . GLN A 1 68 ? 25.186 15.520 19.349 1.00 20.89 438 GLN A CA 1
ATOM 533 C C . GLN A 1 68 ? 26.500 16.036 19.948 1.00 22.53 438 GLN A C 1
ATOM 534 O O . GLN A 1 68 ? 26.470 17.034 20.717 1.00 26.31 438 GLN A O 1
ATOM 540 N N . SER A 1 69 ? 27.625 15.443 19.597 1.00 22.57 439 SER A N 1
ATOM 541 C CA . SER A 1 69 ? 28.911 15.934 20.133 1.00 25.54 439 SER A CA 1
ATOM 542 C C . SER A 1 69 ? 29.249 17.294 19.558 1.00 25.81 439 SER A C 1
ATOM 543 O O . SER A 1 69 ? 29.825 18.101 20.279 1.00 31.66 439 SER A O 1
ATOM 546 N N . ALA A 1 70 ? 28.857 17.595 18.336 1.00 24.21 440 ALA A N 1
ATOM 547 C CA . ALA A 1 70 ? 29.322 18.781 17.612 1.00 25.68 440 ALA A CA 1
ATOM 548 C C . ALA A 1 70 ? 28.349 19.953 17.593 1.00 26.76 440 ALA A C 1
ATOM 549 O O . ALA A 1 70 ? 28.733 21.091 17.243 1.00 30.34 440 ALA A O 1
ATOM 551 N N . VAL A 1 71 ? 27.093 19.690 17.847 1.00 22.16 441 VAL A N 1
ATOM 552 C CA . VAL A 1 71 ? 26.046 20.682 17.652 1.00 23.79 441 VAL A CA 1
ATOM 553 C C . VAL A 1 71 ? 25.500 20.963 19.073 1.00 23.87 441 VAL A C 1
ATOM 554 O O . VAL A 1 71 ? 24.791 20.114 19.645 1.00 25.94 441 VAL A O 1
ATOM 558 N N . GLN A 1 72 ? 25.766 22.173 19.564 1.00 23.51 442 GLN A N 1
ATOM 559 C CA . GLN A 1 72 ? 25.360 22.627 20.904 1.00 26.35 442 GLN A CA 1
ATOM 560 C C . GLN A 1 72 ? 24.351 23.777 20.784 1.00 23.78 442 GLN A C 1
ATOM 561 O O . GLN A 1 72 ? 24.439 24.551 19.857 1.00 21.74 442 GLN A O 1
ATOM 567 N N . ALA A 1 73 ? 23.415 23.862 21.744 1.00 22.44 443 ALA A N 1
ATOM 568 C CA . ALA A 1 73 ? 22.481 25.015 21.793 1.00 22.17 443 ALA A CA 1
ATOM 569 C C . ALA A 1 73 ? 23.284 26.313 21.670 1.00 20.41 443 ALA A C 1
ATOM 570 O O . ALA A 1 73 ? 24.348 26.471 22.291 1.00 21.71 443 ALA A O 1
ATOM 572 N N . PRO A 1 74 ? 22.838 27.249 20.831 1.00 18.99 444 PRO A N 1
ATOM 573 C CA . PRO A 1 74 ? 21.492 27.339 20.266 1.00 18.34 444 PRO A CA 1
ATOM 574 C C . PRO A 1 74 ? 21.265 26.607 18.926 1.00 17.11 444 PRO A C 1
ATOM 575 O O . PRO A 1 74 ? 20.153 26.631 18.389 1.00 17.50 444 PRO A O 1
ATOM 579 N N . SER A 1 75 ? 22.316 25.978 18.411 1.00 17.53 445 SER A N 1
ATOM 580 C CA . SER A 1 75 ? 22.189 25.177 17.191 1.00 16.32 445 SER A CA 1
ATOM 581 C C . SER A 1 75 ? 21.522 23.857 17.576 1.00 17.75 445 SER A C 1
ATOM 582 O O . SER A 1 75 ? 21.474 23.463 18.744 1.00 17.90 445 SER A O 1
ATOM 585 N N . PHE A 1 76 ? 21.023 23.138 16.572 1.00 15.83 446 PHE A N 1
ATOM 586 C CA . PHE A 1 76 ? 20.310 21.891 16.844 1.00 16.23 446 PHE A CA 1
ATOM 587 C C . PHE A 1 76 ? 20.317 20.990 15.620 1.00 15.58 446 PHE A C 1
ATOM 588 O O . PHE A 1 76 ? 20.544 21.428 14.493 1.00 15.69 446 PHE A O 1
ATOM 596 N N . ALA A 1 77 ? 20.038 19.718 15.861 1.00 15.46 447 ALA A N 1
ATOM 597 C CA . ALA A 1 77 ? 20.099 18.655 14.847 1.00 15.69 447 ALA A CA 1
ATOM 598 C C . ALA A 1 77 ? 18.869 17.799 14.902 1.00 15.15 447 ALA A C 1
ATOM 599 O O . ALA A 1 77 ? 18.299 17.554 15.972 1.00 15.37 447 ALA A O 1
ATOM 601 N N . ALA A 1 78 ? 18.490 17.290 13.742 1.00 14.10 448 ALA A N 1
ATOM 602 C CA . ALA A 1 78 ? 17.304 16.471 13.518 1.00 14.75 448 ALA A CA 1
ATOM 603 C C . ALA A 1 78 ? 17.600 15.327 12.557 1.00 14.91 448 ALA A C 1
ATOM 604 O O . ALA A 1 78 ? 18.527 15.465 11.745 1.00 14.72 448 ALA A O 1
ATOM 606 N N . ARG A 1 79 ? 16.864 14.234 12.648 1.00 15.25 449 ARG A N 1
ATOM 607 C CA . ARG A 1 79 ? 16.861 13.230 11.582 1.00 15.52 449 ARG A CA 1
ATOM 608 C C . ARG A 1 79 ? 15.459 13.274 10.981 1.00 18.68 449 ARG A C 1
ATOM 609 O O . ARG A 1 79 ? 14.466 13.222 11.707 1.00 20.23 449 ARG A O 1
ATOM 617 N N . LEU A 1 80 ? 15.365 13.428 9.664 1.00 21.96 450 LEU A N 1
ATOM 618 C CA . LEU A 1 80 ? 14.004 13.488 9.058 1.00 26.92 450 LEU A CA 1
ATOM 619 C C . LEU A 1 80 ? 13.353 12.126 8.926 1.00 30.83 450 LEU A C 1
ATOM 620 O O . LEU A 1 80 ? 12.133 11.982 9.160 1.00 35.23 450 LEU A O 1
ATOM 625 N N . GLY A 1 81 ? 14.181 11.117 8.702 1.00 27.52 451 GLY A N 1
ATOM 626 C CA . GLY A 1 81 ? 13.800 9.880 8.029 1.00 30.49 451 GLY A CA 1
ATOM 627 C C . GLY A 1 81 ? 14.931 9.369 7.140 1.00 27.87 451 GLY A C 1
ATOM 628 O O . GLY A 1 81 ? 15.740 10.112 6.555 1.00 30.74 451 GLY A O 1
ATOM 629 N N . GLY A 1 82 ? 15.020 8.066 7.026 1.00 24.23 452 GLY A N 1
ATOM 630 C CA . GLY A 1 82 ? 16.141 7.474 6.353 1.00 22.70 452 GLY A CA 1
ATOM 631 C C . GLY A 1 82 ? 17.423 7.994 6.930 1.00 21.16 452 GLY A C 1
ATOM 632 O O . GLY A 1 82 ? 17.536 8.161 8.146 1.00 20.44 452 GLY A O 1
ATOM 633 N N . ASP A 1 83 ? 18.357 8.284 6.042 1.00 18.57 453 ASP A N 1
ATOM 634 C CA . ASP A 1 83 ? 19.660 8.833 6.354 1.00 18.07 453 ASP A CA 1
ATOM 635 C C . ASP A 1 83 ? 19.774 10.325 6.069 1.00 17.55 453 ASP A C 1
ATOM 636 O O . ASP A 1 83 ? 20.886 10.816 5.870 1.00 18.15 453 ASP A O 1
ATOM 641 N N . GLU A 1 84 ? 18.670 11.029 6.144 1.00 18.36 454 GLU A N 1
ATOM 642 C CA A GLU A 1 84 ? 18.618 12.467 5.929 0.50 19.09 454 GLU A CA 1
ATOM 643 C CA B GLU A 1 84 ? 18.693 12.483 5.909 0.50 19.25 454 GLU A CA 1
ATOM 644 C C . GLU A 1 84 ? 18.600 13.202 7.267 1.00 17.87 454 GLU A C 1
ATOM 645 O O . GLU A 1 84 ? 17.666 13.029 8.061 1.00 17.89 454 GLU A O 1
ATOM 656 N N . PHE A 1 85 ? 19.629 13.974 7.509 1.00 15.67 455 PHE A N 1
ATOM 657 C CA . PHE A 1 85 ? 19.777 14.740 8.744 1.00 15.32 455 PHE A CA 1
ATOM 658 C C . PHE A 1 85 ? 19.785 16.217 8.421 1.00 15.52 455 PHE A C 1
ATOM 659 O O . PHE A 1 85 ? 20.079 16.632 7.273 1.00 15.11 455 PHE A O 1
ATOM 667 N N . ILE A 1 86 ? 19.437 17.047 9.411 1.00 14.76 456 ILE A N 1
ATOM 668 C CA . ILE A 1 86 ? 19.480 18.483 9.265 1.00 15.81 456 ILE A CA 1
ATOM 669 C C . ILE A 1 86 ? 20.171 19.061 10.473 1.00 15.31 456 ILE A C 1
ATOM 670 O O . ILE A 1 86 ? 19.887 18.667 11.630 1.00 15.39 456 ILE A O 1
ATOM 675 N N . VAL A 1 87 ? 21.054 20.025 10.241 1.00 14.76 457 VAL A N 1
ATOM 676 C CA . VAL A 1 87 ? 21.627 20.825 11.315 1.00 14.60 457 VAL A CA 1
ATOM 677 C C . VAL A 1 87 ? 21.258 22.258 11.073 1.00 15.09 457 VAL A C 1
ATOM 678 O O . VAL A 1 87 ? 21.385 22.782 9.956 1.00 16.30 457 VAL A O 1
ATOM 682 N N . VAL A 1 88 ? 20.736 22.905 12.107 1.00 13.57 458 VAL A N 1
ATOM 683 C CA . VAL A 1 88 ? 20.473 24.331 12.087 1.00 14.53 458 VAL A CA 1
ATOM 684 C C . VAL A 1 88 ? 21.497 25.040 12.928 1.00 14.91 458 VAL A C 1
ATOM 685 O O . VAL A 1 88 ? 21.632 24.764 14.114 1.00 14.74 458 VAL A O 1
ATOM 689 N N . GLN A 1 89 ? 22.236 25.950 12.280 1.00 15.26 459 GLN A N 1
ATOM 690 C CA . GLN A 1 89 ? 23.309 26.698 12.929 1.00 16.12 459 GLN A CA 1
ATOM 691 C C . GLN A 1 89 ? 22.843 28.128 13.186 1.00 16.41 459 GLN A C 1
ATOM 692 O O . GLN A 1 89 ? 22.450 28.833 12.280 1.00 16.46 459 GLN A O 1
ATOM 698 N N . ILE A 1 90 ? 22.906 28.525 14.462 1.00 16.44 460 ILE A N 1
ATOM 699 C CA . ILE A 1 90 ? 22.771 29.920 14.861 1.00 17.32 460 ILE A CA 1
ATOM 700 C C . ILE A 1 90 ? 24.131 30.378 15.360 1.00 18.86 460 ILE A C 1
ATOM 701 O O . ILE A 1 90 ? 24.695 29.799 16.274 1.00 19.04 460 ILE A O 1
ATOM 706 N N . ALA A 1 91 ? 24.626 31.455 14.768 1.00 22.31 461 ALA A N 1
ATOM 707 C CA . ALA A 1 91 ? 26.007 31.882 15.046 1.00 24.24 461 ALA A CA 1
ATOM 708 C C . ALA A 1 91 ? 26.166 33.366 14.775 1.00 28.52 461 ALA A C 1
ATOM 709 O O . ALA A 1 91 ? 25.193 34.056 14.601 1.00 25.84 461 ALA A O 1
ATOM 711 N N . GLY A 1 92 ? 27.414 33.844 14.759 1.00 37.52 462 GLY A N 1
ATOM 712 C CA . GLY A 1 92 ? 27.712 35.284 14.520 1.00 42.48 462 GLY A CA 1
ATOM 713 C C . GLY A 1 92 ? 28.321 35.576 13.164 1.00 49.67 462 GLY A C 1
ATOM 714 O O . GLY A 1 92 ? 28.144 34.813 12.198 1.00 52.84 462 GLY A O 1
ATOM 715 N N . GLY A 1 93 ? 28.972 36.738 13.086 1.00 56.96 463 GLY A N 1
ATOM 716 C CA . GLY A 1 93 ? 29.959 37.053 12.048 1.00 61.48 463 GLY A CA 1
ATOM 717 C C . GLY A 1 93 ? 29.581 36.908 10.577 1.00 62.65 463 GLY A C 1
ATOM 718 O O . GLY A 1 93 ? 28.435 37.146 10.186 1.00 64.24 463 GLY A O 1
ATOM 719 N N . ASP A 1 94 ? 30.578 36.542 9.768 1.00 64.46 464 ASP A N 1
ATOM 720 C CA . ASP A 1 94 ? 30.404 36.364 8.331 1.00 64.82 464 ASP A CA 1
ATOM 721 C C . ASP A 1 94 ? 29.625 35.063 8.080 1.00 61.20 464 ASP A C 1
ATOM 722 O O . ASP A 1 94 ? 30.155 33.968 8.269 1.00 58.68 464 ASP A O 1
ATOM 727 N N . GLN A 1 95 ? 28.371 35.207 7.656 1.00 58.08 465 GLN A N 1
ATOM 728 C CA . GLN A 1 95 ? 27.428 34.077 7.571 1.00 55.58 465 GLN A CA 1
ATOM 729 C C . GLN A 1 95 ? 27.849 32.930 6.620 1.00 54.70 465 GLN A C 1
ATOM 730 O O . GLN A 1 95 ? 27.755 31.735 7.020 1.00 46.55 465 GLN A O 1
ATOM 736 N N . PRO A 1 96 ? 28.262 33.282 5.356 1.00 53.03 466 PRO A N 1
ATOM 737 C CA . PRO A 1 96 ? 28.719 32.262 4.401 1.00 48.96 466 PRO A CA 1
ATOM 738 C C . PRO A 1 96 ? 29.962 31.516 4.918 1.00 46.37 466 PRO A C 1
ATOM 739 O O . PRO A 1 96 ? 29.978 30.284 4.882 1.00 42.13 466 PRO A O 1
ATOM 743 N N . ALA A 1 97 ? 30.950 32.254 5.441 1.00 40.53 467 ALA A N 1
ATOM 744 C CA . ALA A 1 97 ? 32.110 31.651 6.120 1.00 39.28 467 ALA A CA 1
ATOM 745 C C . ALA A 1 97 ? 31.753 30.772 7.325 1.00 35.24 467 ALA A C 1
ATOM 746 O O . ALA A 1 97 ? 32.273 29.668 7.445 1.00 33.56 467 ALA A O 1
ATOM 748 N N . VAL A 1 98 ? 30.934 31.280 8.242 1.00 34.12 468 VAL A N 1
ATOM 749 C CA . VAL A 1 98 ? 30.664 30.561 9.502 1.00 32.36 468 VAL A CA 1
ATOM 750 C C . VAL A 1 98 ? 29.917 29.239 9.255 1.00 28.05 468 VAL A C 1
ATOM 751 O O . VAL A 1 98 ? 30.163 28.213 9.945 1.00 26.56 468 VAL A O 1
ATOM 755 N N . ALA A 1 99 ? 29.013 29.281 8.266 1.00 28.07 469 ALA A N 1
ATOM 756 C CA . ALA A 1 99 ? 28.294 28.079 7.843 1.00 26.32 469 ALA A CA 1
ATOM 757 C C . ALA A 1 99 ? 29.247 27.114 7.106 1.00 27.01 469 ALA A C 1
ATOM 758 O O . ALA A 1 99 ? 29.290 25.918 7.408 1.00 24.26 469 ALA A O 1
ATOM 760 N N . ALA A 1 100 ? 30.054 27.653 6.174 1.00 28.67 470 ALA A N 1
ATOM 761 C CA . ALA A 1 100 ? 31.053 26.817 5.473 1.00 29.22 470 ALA A CA 1
ATOM 762 C C . ALA A 1 100 ? 32.014 26.144 6.463 1.00 28.76 470 ALA A C 1
ATOM 763 O O . ALA A 1 100 ? 32.408 24.973 6.258 1.00 30.47 470 ALA A O 1
ATOM 765 N N . GLU A 1 101 ? 32.376 26.835 7.545 1.00 28.06 471 GLU A N 1
ATOM 766 C CA . GLU A 1 101 ? 33.311 26.275 8.517 1.00 29.89 471 GLU A CA 1
ATOM 767 C C . GLU A 1 101 ? 32.698 25.067 9.276 1.00 27.15 471 GLU A C 1
ATOM 768 O O . GLU A 1 101 ? 33.339 24.024 9.506 1.00 26.80 471 GLU A O 1
ATOM 774 N N . LEU A 1 102 ? 31.460 25.229 9.698 1.00 23.77 472 LEU A N 1
ATOM 775 C CA . LEU A 1 102 ? 30.807 24.118 10.334 1.00 22.59 472 LEU A CA 1
ATOM 776 C C . LEU A 1 102 ? 30.600 22.988 9.347 1.00 21.82 472 LEU A C 1
ATOM 777 O O . LEU A 1 102 ? 30.767 21.828 9.722 1.00 22.39 472 LEU A O 1
ATOM 782 N N . ALA A 1 103 ? 30.180 23.298 8.123 1.00 21.06 473 ALA A N 1
ATOM 783 C CA . ALA A 1 103 ? 29.965 22.263 7.086 1.00 21.68 473 ALA A CA 1
ATOM 784 C C . ALA A 1 103 ? 31.217 21.388 6.931 1.00 22.50 473 ALA A C 1
ATOM 785 O O . ALA A 1 103 ? 31.166 20.143 6.829 1.00 21.03 473 ALA A O 1
ATOM 787 N N . GLY A 1 104 ? 32.358 22.044 6.870 1.00 22.46 474 GLY A N 1
ATOM 788 C CA . GLY A 1 104 ? 33.604 21.310 6.729 1.00 23.07 474 GLY A CA 1
ATOM 789 C C . GLY A 1 104 ? 33.832 20.384 7.903 1.00 22.56 474 GLY A C 1
ATOM 790 O O . GLY A 1 104 ? 34.227 19.221 7.708 1.00 23.77 474 GLY A O 1
ATOM 791 N N . ARG A 1 105 ? 33.555 20.863 9.117 1.00 23.37 475 ARG A N 1
ATOM 792 C CA . ARG A 1 105 ? 33.762 20.062 10.311 1.00 24.79 475 ARG A CA 1
ATOM 793 C C . ARG A 1 105 ? 32.810 18.855 10.327 1.00 21.91 475 ARG A C 1
ATOM 794 O O . ARG A 1 105 ? 33.193 17.761 10.706 1.00 21.58 475 ARG A O 1
ATOM 802 N N . LEU A 1 106 ? 31.576 19.078 9.889 1.00 21.23 476 LEU A N 1
ATOM 803 C CA . LEU A 1 106 ? 30.602 17.994 9.801 1.00 20.53 476 LEU A CA 1
ATOM 804 C C . LEU A 1 106 ? 31.083 16.906 8.830 1.00 19.34 476 LEU A C 1
ATOM 805 O O . LEU A 1 106 ? 31.005 15.706 9.130 1.00 18.93 476 LEU A O 1
ATOM 810 N N . ILE A 1 107 ? 31.514 17.296 7.645 1.00 19.18 477 ILE A N 1
ATOM 811 C CA . ILE A 1 107 ? 31.989 16.313 6.660 1.00 20.44 477 ILE A CA 1
ATOM 812 C C . ILE A 1 107 ? 33.163 15.497 7.281 1.00 20.38 477 ILE A C 1
ATOM 813 O O . ILE A 1 107 ? 33.210 14.271 7.194 1.00 19.41 477 ILE A O 1
ATOM 818 N N . GLU A 1 108 ? 34.071 16.176 7.936 1.00 22.03 478 GLU A N 1
ATOM 819 C CA A GLU A 1 108 ? 35.223 15.489 8.543 0.50 23.67 478 GLU A CA 1
ATOM 820 C CA B GLU A 1 108 ? 35.221 15.494 8.536 0.50 23.64 478 GLU A CA 1
ATOM 821 C C . GLU A 1 108 ? 34.785 14.489 9.613 1.00 23.22 478 GLU A C 1
ATOM 822 O O . GLU A 1 108 ? 35.240 13.298 9.625 1.00 22.66 478 GLU A O 1
ATOM 846 N N . LEU A 1 110 ? 31.946 12.980 9.987 1.00 18.95 480 LEU A N 1
ATOM 847 C CA . LEU A 1 110 ? 31.164 11.875 9.437 1.00 18.23 480 LEU A CA 1
ATOM 848 C C . LEU A 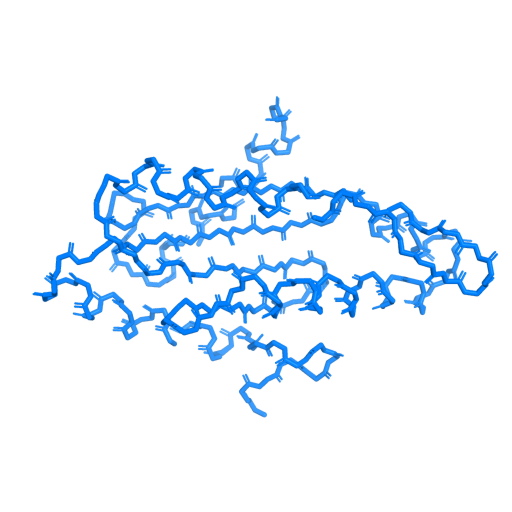1 110 ? 31.909 10.957 8.492 1.00 19.67 480 LEU A C 1
ATOM 849 O O . LEU A 1 110 ? 31.334 10.051 7.903 1.00 20.61 480 LEU A O 1
ATOM 854 N N . ALA A 1 111 ? 33.197 11.205 8.308 1.00 19.80 481 ALA A N 1
ATOM 855 C CA . ALA A 1 111 ? 33.959 10.438 7.374 1.00 19.31 481 ALA A CA 1
ATOM 856 C C . ALA A 1 111 ? 34.406 9.090 7.948 1.00 19.58 481 ALA A C 1
ATOM 857 O O . ALA A 1 111 ? 34.558 8.121 7.186 1.00 20.18 481 ALA A O 1
ATOM 859 N N . ALA A 1 112 ? 34.647 8.995 9.256 1.00 18.66 482 ALA A N 1
ATOM 860 C CA . ALA A 1 112 ? 35.269 7.763 9.824 1.00 19.55 482 ALA A CA 1
ATOM 861 C C . ALA A 1 112 ? 34.312 6.630 9.850 1.00 18.58 482 ALA A C 1
ATOM 862 O O . ALA A 1 112 ? 33.145 6.863 10.127 1.00 18.35 482 ALA A O 1
ATOM 864 N N . PRO A 1 113 ? 34.738 5.409 9.577 1.00 18.83 483 PRO A N 1
ATOM 865 C CA . PRO A 1 113 ? 33.783 4.278 9.588 1.00 18.78 483 PRO A CA 1
ATOM 866 C C . PRO A 1 113 ? 33.182 3.987 10.960 1.00 20.02 483 PRO A C 1
ATOM 867 O O . PRO A 1 113 ? 33.678 4.500 11.950 1.00 20.42 483 PRO A O 1
ATOM 871 N N . VAL A 1 114 ? 32.198 3.106 10.986 1.00 21.19 484 VAL A N 1
ATOM 872 C CA A VAL A 1 114 ? 31.602 2.709 12.271 0.70 21.92 484 VAL A CA 1
ATOM 873 C CA B VAL A 1 114 ? 31.440 2.738 12.195 0.30 20.56 484 VAL A CA 1
ATOM 874 C C . VAL A 1 114 ? 31.675 1.229 12.461 1.00 21.78 484 VAL A C 1
ATOM 875 O O . VAL A 1 114 ? 31.372 0.460 11.575 1.00 21.51 484 VAL A O 1
ATOM 882 N N . PRO A 1 115 ? 32.109 0.810 13.681 1.00 25.29 485 PRO A N 1
ATOM 883 C CA . PRO A 1 115 ? 32.148 -0.633 13.912 1.00 27.15 485 PRO A CA 1
ATOM 884 C C . PRO A 1 115 ? 30.757 -1.225 14.003 1.00 26.13 485 PRO A C 1
ATOM 885 O O . PRO A 1 115 ? 29.869 -0.594 14.555 1.00 26.73 485 PRO A O 1
ATOM 889 N N . PHE A 1 116 ? 30.586 -2.393 13.420 1.00 25.69 486 PHE A N 1
ATOM 890 C CA . PHE A 1 116 ? 29.331 -3.123 13.458 1.00 28.38 486 PHE A CA 1
ATOM 891 C C . PHE A 1 116 ? 29.582 -4.614 13.332 1.00 29.87 486 PHE A C 1
ATOM 892 O O . PHE A 1 116 ? 30.106 -5.044 12.319 1.00 30.29 486 PHE A O 1
ATOM 900 N N . ASP A 1 117 ? 29.157 -5.390 14.344 1.00 35.59 487 ASP A N 1
ATOM 901 C CA . ASP A 1 117 ? 29.105 -6.883 14.232 1.00 39.18 487 ASP A CA 1
ATOM 902 C C . ASP A 1 117 ? 30.495 -7.433 13.835 1.00 39.05 487 ASP A C 1
ATOM 903 O O . ASP A 1 117 ? 30.629 -8.261 12.914 1.00 42.14 487 ASP A O 1
ATOM 908 N N . GLY A 1 118 ? 31.524 -6.882 14.483 1.00 37.88 488 GLY A N 1
ATOM 909 C CA . GLY A 1 118 ? 32.918 -7.209 14.168 1.00 39.16 488 GLY A CA 1
ATOM 910 C C . GLY A 1 118 ? 33.466 -6.792 12.807 1.00 41.00 488 GLY A C 1
ATOM 911 O O . GLY A 1 118 ? 34.540 -7.240 12.425 1.00 39.72 488 GLY A O 1
ATOM 912 N N . GLN A 1 119 ? 32.728 -5.959 12.063 1.00 38.57 489 GLN A N 1
ATOM 913 C CA . GLN A 1 119 ? 33.203 -5.369 10.818 1.00 39.49 489 GLN A CA 1
ATOM 914 C C . GLN A 1 119 ? 33.173 -3.838 10.981 1.00 35.48 489 GLN A C 1
ATOM 915 O O . GLN A 1 119 ? 32.835 -3.301 12.045 1.00 32.69 489 GLN A O 1
ATOM 921 N N . GLU A 1 120 ? 33.616 -3.154 9.940 1.00 33.47 490 GLU A N 1
ATOM 922 C CA . GLU A 1 120 ? 33.471 -1.698 9.858 1.00 31.73 490 GLU A CA 1
ATOM 923 C C . GLU A 1 120 ? 32.627 -1.354 8.668 1.00 29.44 490 GLU A C 1
ATOM 924 O O . GLU A 1 120 ? 32.773 -1.902 7.596 1.00 31.02 490 GLU A O 1
ATOM 930 N N . LEU A 1 121 ? 31.707 -0.423 8.882 1.00 24.59 491 LEU A N 1
ATOM 931 C CA . LEU A 1 121 ? 30.802 0.057 7.875 1.00 23.21 491 LEU A CA 1
ATOM 932 C C . LEU A 1 121 ? 31.266 1.432 7.388 1.00 22.02 491 LEU A C 1
ATOM 933 O O . LEU A 1 121 ? 31.676 2.307 8.199 1.00 21.24 491 LEU A O 1
ATOM 938 N N . ALA A 1 122 ? 31.279 1.571 6.054 1.00 21.08 492 ALA A N 1
ATOM 939 C CA . ALA A 1 122 ? 31.645 2.837 5.385 1.00 22.48 492 ALA A CA 1
ATOM 940 C C . ALA A 1 122 ? 30.689 3.954 5.715 1.00 22.12 492 ALA A C 1
ATOM 941 O O . ALA A 1 122 ? 29.464 3.857 5.622 1.00 22.07 492 ALA A O 1
ATOM 956 N N . GLY A 1 124 ? 30.930 8.529 5.503 1.00 24.43 494 GLY A N 1
ATOM 957 C CA . GLY A 1 124 ? 31.052 9.488 4.428 1.00 23.59 494 GLY A CA 1
ATOM 958 C C . GLY A 1 124 ? 29.696 10.132 4.231 1.00 21.83 494 GLY A C 1
ATOM 959 O O . GLY A 1 124 ? 28.696 9.464 4.236 1.00 22.51 494 GLY A O 1
ATOM 960 N N . SER A 1 125 ? 29.691 11.432 4.029 1.00 21.10 495 SER A N 1
ATOM 961 C CA . SER A 1 125 ? 28.449 12.178 3.871 1.00 21.10 495 SER A CA 1
ATOM 962 C C . SER A 1 125 ? 28.556 13.223 2.770 1.00 20.32 495 SER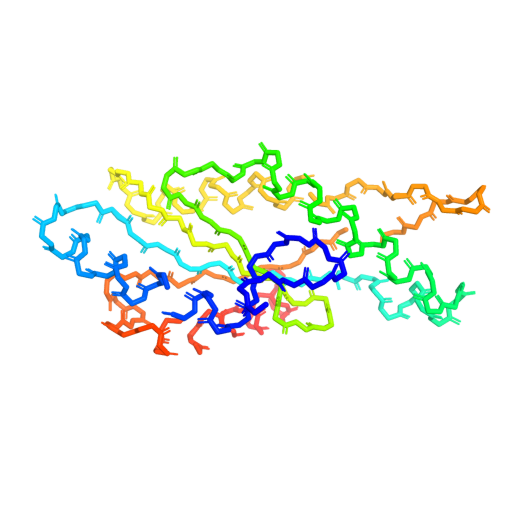 A C 1
ATOM 963 O O . SER A 1 125 ? 29.679 13.604 2.354 1.00 23.10 495 SER A O 1
ATOM 966 N N . SER A 1 126 ? 27.400 13.699 2.344 1.00 19.21 496 SER A N 1
ATOM 967 C CA . SER A 1 126 ? 27.263 14.829 1.453 1.00 19.56 496 SER A CA 1
ATOM 968 C C . SER A 1 126 ? 26.367 15.836 2.099 1.00 18.90 496 SER A C 1
ATOM 969 O O . SER A 1 126 ? 25.528 15.442 2.923 1.00 17.87 496 SER A O 1
ATOM 972 N N . LEU A 1 127 ? 26.534 17.101 1.810 1.00 18.67 497 LEU A N 1
ATOM 973 C CA . LEU A 1 127 ? 25.734 18.123 2.434 1.00 19.79 497 LEU A CA 1
ATOM 974 C C . LEU A 1 127 ? 25.438 19.290 1.533 1.00 18.86 497 LEU A C 1
ATOM 975 O O . LEU A 1 127 ? 26.190 19.551 0.550 1.00 20.05 497 LEU A O 1
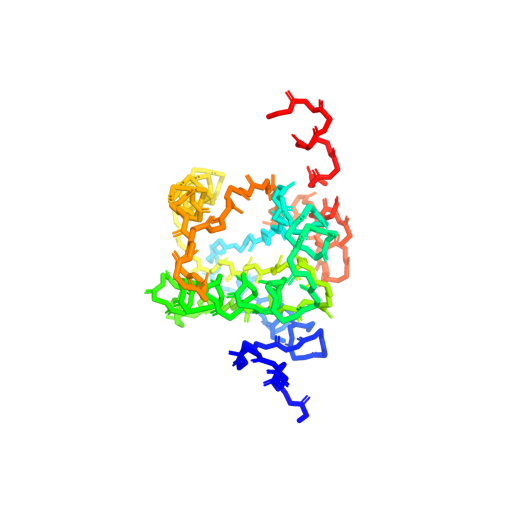ATOM 980 N N . GLY A 1 128 ? 24.339 19.955 1.827 1.00 17.33 498 GLY A N 1
ATOM 981 C CA . GLY A 1 128 ? 23.928 21.191 1.166 1.00 18.05 498 GLY A CA 1
ATOM 982 C C . GLY A 1 128 ? 23.585 22.224 2.187 1.00 17.78 498 GLY A C 1
ATOM 983 O O . GLY A 1 128 ? 23.013 21.873 3.247 1.00 18.01 498 GLY A O 1
ATOM 984 N N . VAL A 1 129 ? 23.820 23.473 1.880 1.00 17.19 499 VAL A N 1
ATOM 985 C CA . VAL A 1 129 ? 23.671 24.574 2.809 1.00 17.78 499 VAL A CA 1
ATOM 986 C C . VAL A 1 129 ? 22.732 25.619 2.234 1.00 18.91 499 VAL A C 1
ATOM 987 O O . VAL A 1 129 ? 22.925 26.084 1.091 1.00 19.48 499 VAL A O 1
ATOM 991 N N . SER A 1 130 ? 21.786 26.069 3.039 1.00 18.38 500 SER A N 1
ATOM 992 C CA A SER A 1 130 ? 20.952 27.226 2.746 0.60 19.15 500 SER A CA 1
ATOM 993 C CA B SER A 1 130 ? 20.939 27.216 2.728 0.40 18.37 500 SER A CA 1
ATOM 994 C C . SER A 1 130 ? 21.116 28.271 3.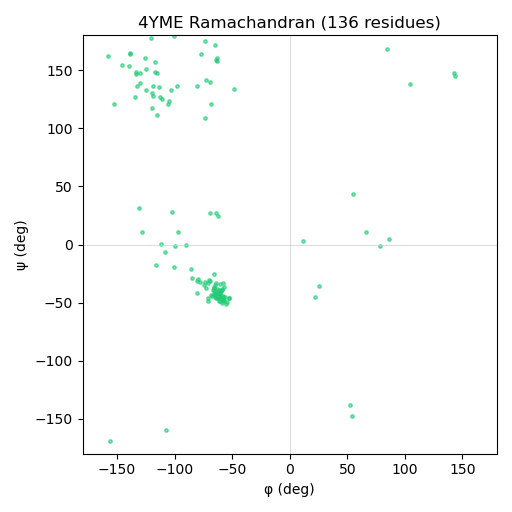817 1.00 19.03 500 SER A C 1
ATOM 995 O O . SER A 1 130 ? 21.177 27.962 5.022 1.00 18.38 500 SER A O 1
ATOM 1000 N N . LEU A 1 131 ? 21.184 29.556 3.428 1.00 19.81 501 LEU A N 1
ATOM 1001 C CA . LEU A 1 131 ? 21.404 30.657 4.348 1.00 20.72 501 LEU A CA 1
ATOM 1002 C C . LEU A 1 131 ? 20.183 31.543 4.409 1.00 20.81 501 LEU A C 1
ATOM 1003 O O . LEU A 1 131 ? 19.553 31.848 3.382 1.00 21.53 501 LEU A O 1
ATOM 1008 N N . TYR A 1 132 ? 19.787 31.937 5.608 1.00 18.66 502 TYR A N 1
ATOM 1009 C CA . TYR A 1 132 ? 18.745 32.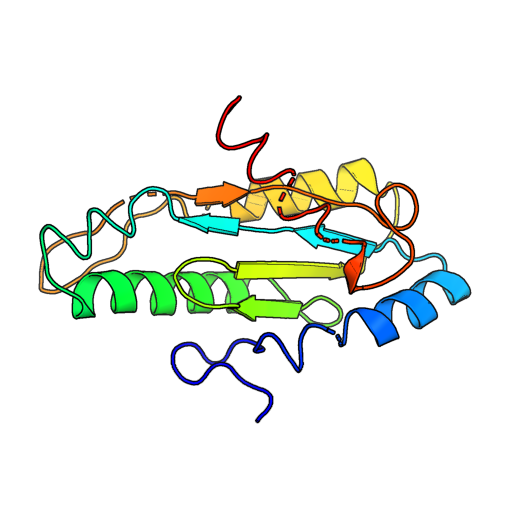918 5.813 1.00 20.44 502 TYR A CA 1
ATOM 1010 C C . TYR A 1 132 ? 19.339 34.348 5.628 1.00 21.47 502 TYR A C 1
ATOM 1011 O O . TYR A 1 132 ? 20.442 34.587 6.110 1.00 21.97 502 TYR A O 1
ATOM 1020 N N . PRO A 1 133 ? 18.641 35.251 4.922 1.00 22.16 503 PRO A N 1
ATOM 1021 C CA . PRO A 1 133 ? 17.361 35.079 4.262 1.00 22.17 503 PRO A CA 1
ATOM 1022 C C . PRO A 1 133 ? 17.439 34.826 2.745 1.00 21.88 503 PRO A C 1
ATOM 1023 O O . PRO A 1 133 ? 16.408 34.615 2.122 1.00 23.08 503 PRO A O 1
ATOM 1027 N N . ASP A 1 134 ? 18.621 34.819 2.175 1.00 24.60 504 ASP A N 1
ATOM 1028 C CA . ASP A 1 134 ? 18.748 34.758 0.723 1.00 27.79 504 ASP A CA 1
ATOM 1029 C C . ASP A 1 134 ? 18.217 33.494 0.126 1.00 27.87 504 ASP A C 1
ATOM 1030 O O . ASP A 1 134 ? 17.669 33.519 -0.974 1.00 27.86 504 ASP A O 1
ATOM 1035 N N . ASP A 1 135 ? 18.340 32.377 0.868 1.00 25.36 505 ASP A N 1
ATOM 1036 C CA . ASP A 1 135 ? 17.851 31.092 0.430 1.00 25.46 505 ASP A CA 1
ATOM 1037 C C . ASP A 1 135 ? 16.473 30.724 0.988 1.00 24.56 505 ASP A C 1
ATOM 1038 O O . ASP A 1 135 ? 16.053 29.582 0.873 1.00 28.12 505 ASP A O 1
ATOM 1043 N N . GLY A 1 136 ? 15.787 31.672 1.604 1.00 24.76 506 GLY A N 1
ATOM 1044 C CA . GLY A 1 136 ? 14.477 31.482 2.137 1.00 24.36 506 GLY A CA 1
ATOM 1045 C C . GLY A 1 136 ? 14.243 32.226 3.421 1.00 23.46 506 GLY A C 1
ATOM 1046 O O . GLY A 1 136 ? 15.145 32.392 4.251 1.00 22.99 506 GLY A O 1
ATOM 1047 N N . ARG A 1 137 ? 13.025 32.688 3.589 1.00 25.73 507 ARG A N 1
ATOM 1048 C CA . ARG A 1 137 ? 12.662 33.492 4.756 1.00 26.36 507 ARG A CA 1
ATOM 1049 C C . ARG A 1 137 ? 11.707 32.797 5.692 1.00 23.83 507 ARG A C 1
ATOM 1050 O O . ARG A 1 137 ? 11.334 33.370 6.713 1.00 25.30 507 ARG A O 1
ATOM 1058 N N . THR A 1 138 ? 11.316 31.556 5.365 1.00 22.52 508 THR A N 1
ATOM 1059 C CA . THR A 1 138 ? 10.519 30.706 6.194 1.00 21.21 508 THR A CA 1
ATOM 1060 C C . THR A 1 138 ? 11.235 29.365 6.384 1.00 20.04 508 THR A C 1
ATOM 1061 O O . THR A 1 138 ? 12.131 29.017 5.614 1.00 18.57 508 THR A O 1
ATOM 1065 N N . ALA A 1 139 ? 10.832 28.649 7.410 1.00 18.87 509 ALA A N 1
ATOM 1066 C CA . ALA A 1 139 ? 11.409 27.342 7.687 1.00 18.86 509 ALA A CA 1
ATOM 1067 C C . ALA A 1 139 ? 11.295 26.408 6.507 1.00 19.07 509 ALA A C 1
ATOM 1068 O O . ALA A 1 139 ? 12.284 25.764 6.109 1.00 18.28 509 ALA A O 1
ATOM 1070 N N . GLU A 1 140 ? 10.114 26.384 5.890 1.00 20.86 510 GLU A N 1
ATOM 1071 C CA . GLU A 1 140 ? 9.855 25.482 4.778 1.00 22.61 510 GLU A CA 1
ATOM 1072 C C . GLU A 1 140 ? 10.682 25.839 3.562 1.00 21.59 510 GLU A C 1
ATOM 1073 O O . GLU A 1 140 ? 11.176 24.929 2.881 1.00 22.67 510 GLU A O 1
ATOM 1079 N N . ALA A 1 141 ? 10.838 27.150 3.298 1.00 20.76 511 ALA A N 1
ATOM 1080 C CA . ALA A 1 141 ? 11.653 27.620 2.182 1.00 19.96 511 ALA A CA 1
ATOM 1081 C C . ALA A 1 141 ? 13.103 27.218 2.378 1.00 20.03 511 ALA A C 1
ATOM 1082 O O . ALA A 1 141 ? 13.721 26.709 1.446 1.00 20.72 511 ALA A O 1
ATOM 1084 N N . LEU A 1 142 ? 13.631 27.416 3.580 1.00 18.95 512 LEU A N 1
ATOM 1085 C CA . LEU A 1 142 ? 15.015 27.016 3.862 1.00 18.82 512 LEU A CA 1
ATOM 1086 C C . LEU A 1 142 ? 15.210 25.499 3.767 1.00 19.75 512 LEU A C 1
ATOM 1087 O O . LEU A 1 142 ? 16.276 25.059 3.300 1.00 20.02 512 LEU A O 1
ATOM 1105 N N . ALA A 1 144 ? 13.504 23.289 1.964 1.00 22.27 514 ALA A N 1
ATOM 1106 C CA . ALA A 1 144 ? 13.427 22.879 0.562 1.00 23.92 514 ALA A CA 1
ATOM 1107 C C . ALA A 1 144 ? 14.689 23.245 -0.181 1.00 23.82 514 ALA A C 1
ATOM 1108 O O . ALA A 1 144 ? 15.224 22.441 -0.969 1.00 25.27 514 ALA A O 1
ATOM 1110 N N . ASN A 1 145 ? 15.154 24.466 0.028 1.00 21.93 515 ASN A N 1
ATOM 1111 C CA A ASN A 1 145 ? 16.356 24.994 -0.640 0.60 21.81 515 ASN A CA 1
ATOM 1112 C CA B ASN A 1 145 ? 16.322 24.902 -0.701 0.40 21.36 515 ASN A CA 1
ATOM 1113 C C . ASN A 1 145 ? 17.578 24.216 -0.197 1.00 21.75 515 ASN A C 1
ATOM 1114 O O . ASN A 1 145 ? 18.494 23.976 -1.003 1.00 21.99 515 ASN A O 1
ATOM 1123 N N . ALA A 1 146 ? 17.619 23.790 1.067 1.00 21.18 516 ALA A N 1
ATOM 1124 C CA . ALA A 1 146 ? 18.796 23.022 1.530 1.00 21.37 516 ALA A CA 1
ATOM 1125 C C . ALA A 1 146 ? 18.791 21.646 0.910 1.00 22.28 516 ALA A C 1
ATOM 1126 O O . ALA A 1 146 ? 19.852 21.113 0.621 1.00 21.38 516 ALA A O 1
ATOM 1128 N N . ASP A 1 147 ? 17.618 21.088 0.685 1.00 23.60 517 ASP A N 1
ATOM 1129 C CA . ASP A 1 147 ? 17.507 19.765 0.048 1.00 25.92 517 ASP A CA 1
ATOM 1130 C C . ASP A 1 147 ? 17.938 19.858 -1.434 1.00 24.85 517 ASP A C 1
ATOM 1131 O O . ASP A 1 147 ? 18.644 18.960 -1.968 1.00 23.58 517 ASP A O 1
ATOM 1144 N N . ALA A 1 149 ? 20.063 22.081 -2.503 1.00 20.63 519 ALA A N 1
ATOM 1145 C CA . ALA A 1 149 ? 21.512 22.260 -2.398 1.00 19.77 519 ALA A CA 1
ATOM 1146 C C . ALA A 1 149 ? 22.211 20.926 -2.180 1.00 20.19 519 ALA A C 1
ATOM 1147 O O . ALA A 1 149 ? 23.286 20.698 -2.719 1.00 20.54 519 ALA A O 1
ATOM 1149 N N . LEU A 1 150 ? 21.584 20.024 -1.440 1.00 19.87 520 LEU A N 1
ATOM 1150 C CA . LEU A 1 150 ? 22.125 18.672 -1.237 1.00 19.72 520 LEU A CA 1
ATOM 1151 C C . LEU A 1 150 ? 22.162 17.933 -2.567 1.00 20.36 520 LEU A C 1
ATOM 1152 O O . LEU A 1 150 ? 23.192 17.325 -2.892 1.00 21.91 520 LEU A O 1
ATOM 1157 N N . TYR A 1 151 ? 21.068 17.995 -3.339 1.00 20.90 521 TYR A N 1
ATOM 1158 C CA . TYR A 1 151 ? 21.047 17.379 -4.657 1.00 21.54 521 TYR A CA 1
ATOM 1159 C C . TYR A 1 151 ? 22.210 17.889 -5.508 1.00 22.58 521 TYR A C 1
ATOM 1160 O O . TYR A 1 151 ? 22.920 17.080 -6.126 1.00 22.70 521 TYR A O 1
ATOM 1169 N N . ARG A 1 152 ? 22.365 19.217 -5.560 1.00 23.02 522 ARG A N 1
ATOM 1170 C CA A ARG A 1 152 ? 23.417 19.845 -6.366 0.50 25.17 522 ARG A CA 1
ATOM 1171 C CA B ARG A 1 152 ? 23.415 19.823 -6.376 0.50 24.69 522 ARG A CA 1
ATOM 1172 C C . ARG A 1 152 ? 24.800 19.391 -5.905 1.00 25.72 522 ARG A C 1
ATOM 1173 O O . ARG A 1 152 ? 25.695 19.139 -6.724 1.00 27.57 522 ARG A O 1
ATOM 1188 N N . ALA A 1 153 ? 24.976 19.308 -4.600 1.00 24.68 523 ALA A N 1
ATOM 1189 C CA . ALA A 1 153 ? 26.251 18.852 -4.022 1.00 26.27 523 ALA A CA 1
ATOM 1190 C C . ALA A 1 153 ? 26.581 17.391 -4.346 1.00 29.07 523 ALA A C 1
ATOM 1191 O O . ALA A 1 153 ? 27.741 17.040 -4.514 1.00 28.90 523 ALA A O 1
ATOM 1193 N N . LYS A 1 154 ? 25.566 16.553 -4.411 1.00 30.72 524 LYS A N 1
ATOM 1194 C CA . LYS A 1 154 ? 25.760 15.136 -4.735 1.00 32.95 524 LYS A CA 1
ATOM 1195 C C . LYS A 1 154 ? 26.055 14.986 -6.222 1.00 36.68 524 LYS A C 1
ATOM 1196 O O . LYS A 1 154 ? 26.874 14.145 -6.575 1.00 39.09 524 LYS A O 1
ATOM 1202 N N . GLU A 1 155 ? 25.450 15.814 -7.087 1.00 38.49 525 GLU A N 1
ATOM 1203 C CA A GLU A 1 155 ? 25.758 15.796 -8.518 0.50 41.60 525 GLU A CA 1
ATOM 1204 C CA B GLU A 1 155 ? 25.766 15.783 -8.518 0.50 42.76 525 GLU A CA 1
ATOM 1205 C C . GLU A 1 155 ? 27.185 16.296 -8.785 1.00 44.13 525 GLU A C 1
ATOM 1206 O O . GLU A 1 155 ? 27.940 15.647 -9.482 1.00 44.88 525 GLU A O 1
ATOM 1217 N N . SER A 1 156 ? 27.544 17.455 -8.212 1.00 46.36 526 SER A N 1
ATOM 1218 C CA . SER A 1 156 ? 28.862 18.121 -8.463 1.00 47.78 526 SER A CA 1
ATOM 1219 C C . SER A 1 156 ? 30.055 17.664 -7.600 1.00 47.42 526 SER A C 1
ATOM 1220 O O . SER A 1 156 ? 31.225 17.888 -7.997 1.00 41.35 526 SER A O 1
ATOM 1223 N N . GLY A 1 157 ? 29.746 17.065 -6.436 1.00 49.18 527 GLY A N 1
ATOM 1224 C CA . GLY A 1 157 ? 30.730 16.690 -5.397 1.00 51.55 527 GLY A CA 1
ATOM 1225 C C . GLY A 1 157 ? 31.176 17.817 -4.457 1.00 53.34 527 GLY A C 1
ATOM 1226 O O . GLY A 1 157 ? 30.743 18.970 -4.590 1.00 57.39 527 GLY A O 1
#

Organism: Caulobacter vibrioides (strain ATCC 19089 / CIP 103742 / CB 15) (NCBI:txid190650)